Protein AF-A0A5D3DGE2-F1 (afdb_monomer)

Solvent-accessible surface area (backbone atoms only — not comparable to full-atom values): 9946 Å² total; per-residue (Å²): 118,89,50,52,68,61,50,50,54,49,52,56,49,53,54,50,48,38,62,74,71,65,57,53,67,84,48,48,40,59,55,49,61,71,71,38,60,74,63,39,39,63,48,44,63,53,51,39,53,76,67,71,62,44,70,89,77,48,46,50,64,57,54,49,52,52,49,43,48,71,58,53,22,73,66,49,39,47,52,40,24,50,50,45,74,71,49,58,38,74,95,48,52,74,67,58,36,49,55,49,48,59,65,28,44,77,53,31,54,91,63,46,76,45,72,63,50,38,47,53,50,54,53,51,28,50,54,66,64,79,73,80,70,82,83,76,81,74,88,86,80,87,83,88,85,87,84,85,88,86,86,86,85,86,85,84,85,80,92,83,134

Foldseek 3Di:
DAALVVLVVVVVVLVVVCVVVVPDFLCSQVVVCVVQDDVRVVLVCVLCVVVPNDSSPQTPVSVVVSSCCRHVNPVNLVVLQVCLVPQACPPHDLVRSVVSNVVSCVSCCVQCVDVVSSVVSSVVSDCVVVPDDPPPPDDDDDDDDDDDDDDDDDDDDDDDD

Structure (mmCIF, N/CA/C/O backbone):
data_AF-A0A5D3DGE2-F1
#
_entry.id   AF-A0A5D3DGE2-F1
#
loop_
_atom_site.group_PDB
_atom_site.id
_atom_site.type_symbol
_atom_site.label_atom_id
_atom_site.label_alt_id
_atom_site.label_comp_id
_atom_site.label_asym_id
_atom_site.label_entity_id
_atom_site.label_seq_id
_atom_site.pdbx_PDB_ins_code
_atom_site.Cartn_x
_atom_site.Cartn_y
_atom_site.Cartn_z
_atom_site.occupancy
_atom_site.B_iso_or_equiv
_atom_site.auth_seq_id
_atom_site.auth_comp_id
_atom_site.auth_asym_id
_atom_site.auth_atom_id
_atom_site.pdbx_PDB_model_num
ATOM 1 N N . MET A 1 1 ? -5.276 -8.706 -7.440 1.00 56.66 1 MET A N 1
ATOM 2 C CA . MET A 1 1 ? -5.383 -8.347 -6.005 1.00 56.66 1 MET A CA 1
ATOM 3 C C . MET A 1 1 ? -6.168 -7.056 -5.907 1.00 56.66 1 MET A C 1
ATOM 5 O O . MET A 1 1 ? -5.906 -6.203 -6.739 1.00 56.66 1 MET A O 1
ATOM 9 N N . ASP A 1 2 ? -7.059 -6.898 -4.922 1.00 62.94 2 ASP A N 1
ATOM 10 C CA . ASP A 1 2 ? -7.860 -5.663 -4.740 1.00 62.94 2 ASP A CA 1
ATOM 11 C C . ASP A 1 2 ? -8.045 -5.258 -3.258 1.00 62.94 2 ASP A C 1
ATOM 13 O O . ASP A 1 2 ? -8.672 -4.252 -2.949 1.00 62.94 2 ASP A O 1
ATOM 17 N N . ASN A 1 3 ? -7.481 -6.028 -2.319 1.00 75.38 3 ASN A N 1
ATOM 18 C CA . ASN A 1 3 ? -7.544 -5.760 -0.880 1.00 75.38 3 ASN A CA 1
ATOM 19 C C . ASN A 1 3 ? -6.163 -5.261 -0.394 1.00 75.38 3 ASN A C 1
ATOM 21 O O . ASN A 1 3 ? -5.195 -6.015 -0.544 1.00 75.38 3 ASN A O 1
ATOM 25 N N . PRO A 1 4 ? -6.051 -4.054 0.203 1.00 76.44 4 PRO A N 1
ATOM 26 C CA . PRO A 1 4 ? -4.765 -3.486 0.624 1.00 76.44 4 PRO A CA 1
ATOM 27 C C . PRO A 1 4 ? -3.998 -4.352 1.635 1.00 76.44 4 PRO A C 1
ATOM 29 O O . PRO A 1 4 ? -2.788 -4.509 1.510 1.00 76.44 4 PRO A O 1
ATOM 32 N N . THR A 1 5 ? -4.689 -4.988 2.587 1.00 76.44 5 THR A N 1
ATOM 33 C CA . THR A 1 5 ? -4.071 -5.887 3.576 1.00 76.44 5 THR A CA 1
ATOM 34 C C . THR A 1 5 ? -3.485 -7.131 2.909 1.00 76.44 5 THR A C 1
ATOM 36 O O . THR A 1 5 ? -2.339 -7.488 3.175 1.00 76.44 5 THR A O 1
ATOM 39 N N . LYS A 1 6 ? -4.219 -7.765 1.980 1.00 82.94 6 LYS A N 1
ATOM 40 C CA . LYS A 1 6 ? -3.697 -8.917 1.216 1.00 82.94 6 LYS A CA 1
ATOM 41 C C . LYS A 1 6 ? -2.511 -8.521 0.327 1.00 82.94 6 LYS A C 1
ATOM 43 O O . LYS A 1 6 ? -1.541 -9.268 0.252 1.00 82.94 6 LYS A O 1
ATOM 48 N N . ALA A 1 7 ? -2.566 -7.343 -0.296 1.00 84.50 7 ALA A N 1
ATOM 49 C CA . ALA A 1 7 ? -1.472 -6.798 -1.100 1.00 84.50 7 ALA A CA 1
ATOM 50 C C . ALA A 1 7 ? -0.204 -6.556 -0.252 1.00 84.50 7 ALA A C 1
ATOM 52 O O . ALA A 1 7 ? 0.884 -6.987 -0.626 1.00 84.50 7 ALA A O 1
ATOM 53 N N . GLN A 1 8 ? -0.345 -5.959 0.936 1.00 84.19 8 GLN A N 1
ATOM 54 C CA . GLN A 1 8 ? 0.759 -5.751 1.879 1.00 84.19 8 GLN A CA 1
ATOM 55 C C . GLN A 1 8 ? 1.365 -7.072 2.380 1.00 84.19 8 GLN A C 1
ATOM 57 O O . GLN A 1 8 ? 2.589 -7.204 2.433 1.00 84.19 8 GLN A O 1
ATOM 62 N N . MET A 1 9 ? 0.533 -8.068 2.713 1.00 89.31 9 MET A N 1
ATOM 63 C CA . MET A 1 9 ? 0.999 -9.402 3.119 1.00 89.31 9 MET A CA 1
ATOM 64 C C . MET A 1 9 ? 1.781 -10.107 2.004 1.00 89.31 9 MET A C 1
ATOM 66 O O . MET A 1 9 ? 2.803 -10.740 2.280 1.00 89.31 9 MET A O 1
ATOM 70 N N . TRP A 1 10 ? 1.337 -9.979 0.751 1.00 90.44 10 TRP A N 1
ATOM 71 C CA . TRP A 1 10 ? 2.057 -10.517 -0.401 1.00 90.44 10 TRP A CA 1
ATOM 72 C C . TRP A 1 10 ? 3.411 -9.824 -0.587 1.00 90.44 10 TRP A C 1
ATOM 74 O O . TRP A 1 10 ? 4.429 -10.513 -0.609 1.00 90.44 10 TRP A O 1
ATOM 84 N N . LEU A 1 11 ? 3.459 -8.485 -0.593 1.00 90.94 11 LEU A N 1
ATOM 85 C CA . LEU A 1 11 ? 4.718 -7.740 -0.740 1.00 90.94 11 LEU A CA 1
ATOM 86 C C . LEU A 1 11 ? 5.712 -8.086 0.383 1.00 90.94 11 LEU A C 1
ATOM 88 O O . LEU A 1 11 ? 6.872 -8.380 0.115 1.00 90.94 11 LEU A O 1
ATOM 92 N N . THR A 1 12 ? 5.229 -8.180 1.626 1.00 91.69 12 THR A N 1
ATOM 93 C CA . THR A 1 12 ? 6.031 -8.612 2.787 1.00 91.69 12 THR A CA 1
ATOM 94 C C . THR A 1 12 ? 6.585 -10.033 2.606 1.00 91.69 12 THR A C 1
ATOM 96 O O . THR A 1 12 ? 7.687 -10.343 3.062 1.00 91.69 12 THR A O 1
ATOM 99 N N . SER A 1 13 ? 5.828 -10.924 1.960 1.00 94.00 13 SER A N 1
ATOM 100 C CA . SER A 1 13 ? 6.260 -12.300 1.685 1.00 94.00 13 SER A CA 1
ATOM 101 C C . SER A 1 13 ? 7.335 -12.339 0.597 1.00 94.00 13 SER A C 1
ATOM 103 O O . SER A 1 13 ? 8.352 -13.006 0.778 1.00 94.00 13 SER A O 1
ATOM 105 N N . ILE A 1 14 ? 7.169 -11.556 -0.472 1.00 93.94 14 ILE A N 1
ATOM 106 C CA . ILE A 1 14 ? 8.168 -11.382 -1.535 1.00 93.94 14 ILE A CA 1
ATOM 107 C C . ILE A 1 14 ? 9.478 -10.802 -0.977 1.00 93.94 14 ILE A C 1
ATOM 109 O O . ILE A 1 14 ? 10.546 -11.360 -1.222 1.00 93.94 14 ILE A O 1
ATOM 113 N N . GLU A 1 15 ? 9.423 -9.756 -0.148 1.00 93.25 15 GLU A N 1
ATOM 114 C CA . GLU A 1 15 ? 10.624 -9.175 0.474 1.00 93.25 15 GLU A CA 1
ATOM 115 C C . GLU A 1 15 ? 11.348 -10.167 1.402 1.00 93.25 15 GLU A C 1
ATOM 117 O O . GLU A 1 15 ? 12.582 -10.224 1.411 1.00 93.25 15 GLU A O 1
ATOM 122 N N . LYS A 1 16 ? 10.606 -11.010 2.137 1.00 96.19 16 LYS A N 1
ATOM 123 C CA . LYS A 1 16 ? 11.190 -12.108 2.927 1.00 96.19 16 LYS A CA 1
ATOM 124 C C . LYS A 1 16 ? 11.899 -13.137 2.042 1.00 96.19 16 LYS A C 1
ATOM 126 O O . LYS A 1 16 ? 13.006 -13.544 2.395 1.00 96.19 16 LYS A O 1
ATOM 131 N N . ILE A 1 17 ? 11.298 -13.524 0.913 1.00 95.00 17 ILE A N 1
ATOM 132 C CA . ILE A 1 17 ? 11.889 -14.460 -0.059 1.00 95.00 17 ILE A CA 1
ATOM 133 C C . ILE A 1 17 ? 13.166 -13.863 -0.657 1.00 95.00 17 ILE A C 1
ATOM 135 O O . ILE A 1 17 ? 14.214 -14.500 -0.595 1.00 95.00 17 ILE A O 1
ATOM 139 N N . PHE A 1 18 ? 13.131 -12.622 -1.150 1.00 95.94 18 PHE A N 1
ATOM 140 C CA . PHE A 1 18 ? 14.313 -11.959 -1.707 1.00 95.94 18 PHE A CA 1
ATOM 141 C C . PHE A 1 18 ? 15.454 -11.826 -0.700 1.00 95.94 18 PHE A C 1
ATOM 143 O O . PHE A 1 18 ? 16.609 -12.063 -1.056 1.00 95.94 18 PHE A O 1
ATOM 150 N N . ARG A 1 19 ? 15.149 -11.510 0.564 1.00 96.00 19 ARG A N 1
ATOM 151 C CA . ARG A 1 19 ? 16.152 -11.462 1.635 1.00 96.00 19 ARG A CA 1
ATOM 152 C C . ARG A 1 19 ? 16.754 -12.839 1.930 1.00 96.00 19 ARG A C 1
ATOM 154 O O . ARG A 1 19 ? 17.960 -12.931 2.129 1.00 96.00 19 ARG A O 1
ATOM 161 N N . TYR A 1 20 ? 15.937 -13.894 1.956 1.00 95.94 20 TYR A N 1
ATOM 162 C CA . TYR A 1 20 ? 16.401 -15.271 2.167 1.00 95.94 20 TYR A CA 1
ATOM 163 C C . TYR A 1 20 ? 17.292 -15.757 1.012 1.00 95.94 20 TYR A C 1
ATOM 165 O O . TYR A 1 20 ? 18.388 -16.259 1.247 1.00 95.94 20 TYR A O 1
ATOM 173 N N . MET A 1 21 ? 16.861 -15.521 -0.230 1.00 95.56 21 MET A N 1
ATOM 174 C CA . MET A 1 21 ? 17.577 -15.906 -1.451 1.00 95.56 21 MET A CA 1
ATOM 175 C C . MET A 1 21 ? 18.789 -15.016 -1.773 1.00 95.56 21 MET A C 1
ATOM 177 O O . MET A 1 21 ? 19.524 -15.322 -2.706 1.00 95.56 21 MET A O 1
ATOM 181 N N . LYS A 1 22 ? 18.992 -13.908 -1.039 1.00 94.62 22 LYS A N 1
ATOM 182 C CA . LYS A 1 22 ? 19.972 -12.848 -1.354 1.00 94.62 22 LYS A CA 1
ATOM 183 C C . LYS A 1 22 ? 19.833 -12.327 -2.796 1.00 94.62 22 LYS A C 1
ATOM 185 O O . LYS A 1 22 ? 20.825 -12.124 -3.489 1.00 94.62 22 LYS A O 1
ATOM 190 N N . CYS A 1 23 ? 18.590 -12.140 -3.244 1.00 94.00 23 CYS A N 1
ATOM 191 C CA . CYS A 1 23 ? 18.271 -11.711 -4.606 1.00 94.00 23 CYS A CA 1
ATOM 192 C C . CYS A 1 23 ? 18.860 -10.310 -4.901 1.00 94.00 23 CYS A C 1
ATOM 194 O O . CYS A 1 23 ? 18.560 -9.383 -4.137 1.00 94.00 23 CYS A O 1
ATOM 196 N N . PRO A 1 24 ? 19.666 -10.148 -5.972 1.00 93.81 24 PRO A N 1
ATOM 197 C CA . PRO A 1 24 ? 20.198 -8.857 -6.416 1.00 93.81 24 PRO A CA 1
ATOM 198 C C . PRO A 1 24 ? 19.100 -7.832 -6.735 1.00 93.81 24 PRO A C 1
ATOM 200 O O . PRO A 1 24 ? 18.061 -8.186 -7.293 1.00 93.81 24 PRO A O 1
ATOM 203 N N . ASP A 1 25 ? 19.319 -6.558 -6.394 1.00 90.06 25 ASP A N 1
ATOM 204 C CA . ASP A 1 25 ? 18.309 -5.494 -6.539 1.00 90.06 25 ASP A CA 1
ATOM 205 C C . ASP A 1 25 ? 17.860 -5.268 -7.993 1.00 90.06 25 ASP A C 1
ATOM 207 O O . ASP A 1 25 ? 16.681 -5.007 -8.236 1.00 90.06 25 ASP A O 1
ATOM 211 N N . ASP A 1 26 ? 18.770 -5.443 -8.952 1.00 90.56 26 ASP A N 1
ATOM 212 C CA . ASP A 1 26 ? 18.534 -5.365 -10.399 1.00 90.56 26 ASP A CA 1
ATOM 213 C C . ASP A 1 26 ? 17.689 -6.531 -10.948 1.00 90.56 26 ASP A C 1
ATOM 215 O O . ASP A 1 26 ? 17.073 -6.410 -12.007 1.00 90.56 26 ASP A O 1
ATOM 219 N N . GLN A 1 27 ? 17.593 -7.643 -10.212 1.00 91.81 27 GLN A N 1
ATOM 220 C CA . GLN A 1 27 ? 16.785 -8.809 -10.587 1.00 91.81 27 GLN A CA 1
ATOM 221 C C . GLN A 1 27 ? 15.393 -8.817 -9.938 1.00 91.81 27 GLN A C 1
ATOM 223 O O . GLN A 1 27 ? 14.457 -9.390 -10.502 1.00 91.81 27 GLN A O 1
ATOM 228 N N . LYS A 1 28 ? 15.214 -8.153 -8.784 1.00 95.00 28 LYS A N 1
ATOM 229 C CA . LYS A 1 28 ? 13.961 -8.186 -7.998 1.00 95.00 28 LYS A CA 1
ATOM 230 C C . LYS A 1 28 ? 12.721 -7.830 -8.809 1.00 95.00 28 LYS A C 1
ATOM 232 O O . LYS A 1 28 ? 11.701 -8.506 -8.686 1.00 95.00 28 LYS A O 1
ATOM 237 N N . VAL A 1 29 ? 12.799 -6.789 -9.638 1.00 94.94 29 VAL A N 1
ATOM 238 C CA . VAL A 1 29 ? 11.666 -6.342 -10.462 1.00 94.94 29 VAL A CA 1
ATOM 239 C C . VAL A 1 29 ? 11.269 -7.423 -11.468 1.00 94.94 29 VAL A C 1
ATOM 241 O O . VAL A 1 29 ? 10.103 -7.803 -11.503 1.00 94.94 29 VAL A O 1
ATOM 244 N N . GLN A 1 30 ? 12.225 -7.996 -12.206 1.00 92.44 30 GLN A N 1
ATOM 245 C CA . GLN A 1 30 ? 11.953 -9.079 -13.161 1.00 92.44 30 GLN A CA 1
ATOM 246 C C . GLN A 1 30 ? 11.350 -10.312 -12.471 1.00 92.44 30 GLN A C 1
ATOM 248 O O . GLN A 1 30 ? 10.366 -10.869 -12.956 1.00 92.44 30 GLN A O 1
ATOM 253 N N . CYS A 1 31 ? 11.880 -10.695 -11.303 1.00 92.25 31 CYS A N 1
ATOM 254 C CA . CYS A 1 31 ? 11.313 -11.778 -10.502 1.00 92.25 31 CYS A CA 1
ATOM 255 C C . CYS A 1 31 ? 9.867 -11.486 -10.076 1.00 92.25 31 CYS A C 1
ATOM 257 O O . CYS A 1 31 ? 9.019 -12.367 -10.181 1.00 92.25 31 CYS A O 1
ATOM 259 N N . VAL A 1 32 ? 9.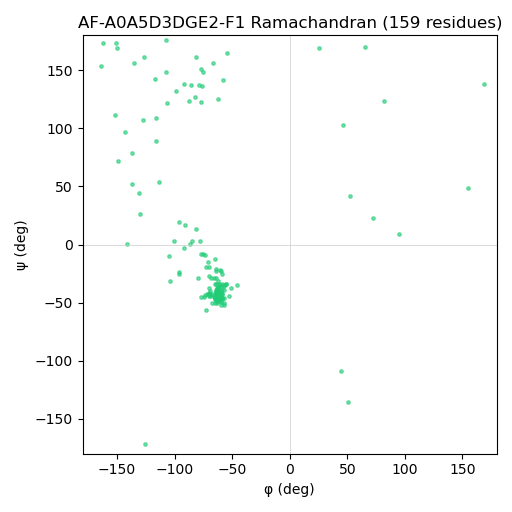554 -10.269 -9.617 1.00 93.44 32 VAL A N 1
ATOM 260 C CA . VAL A 1 32 ? 8.175 -9.922 -9.242 1.00 93.44 32 VAL A CA 1
ATOM 261 C C . VAL A 1 32 ? 7.237 -9.937 -10.435 1.00 93.44 32 VAL A C 1
ATOM 263 O O . VAL A 1 32 ? 6.154 -10.496 -10.309 1.00 93.44 32 VAL A O 1
ATOM 266 N N . VAL A 1 33 ? 7.637 -9.376 -11.577 1.00 91.19 33 VAL A N 1
ATOM 267 C CA . VAL A 1 33 ? 6.810 -9.373 -12.794 1.00 91.19 33 VAL A CA 1
ATOM 268 C C . VAL A 1 33 ? 6.445 -10.798 -13.215 1.00 91.19 33 VAL A C 1
ATOM 270 O O . VAL A 1 33 ? 5.294 -11.050 -13.557 1.00 91.19 33 VAL A O 1
ATOM 273 N N . PHE A 1 34 ? 7.378 -11.746 -13.090 1.00 88.94 34 PHE A N 1
ATOM 274 C CA . PHE A 1 34 ? 7.118 -13.170 -13.317 1.00 88.94 34 PHE A CA 1
ATOM 275 C C . PHE A 1 34 ? 6.118 -13.789 -12.315 1.00 88.94 34 PHE A C 1
ATOM 277 O O . PHE A 1 34 ? 5.340 -14.660 -12.691 1.00 88.94 34 PHE A O 1
ATOM 284 N N . PHE A 1 35 ? 6.098 -13.337 -11.055 1.00 87.75 35 PHE A N 1
ATOM 285 C CA . PHE A 1 35 ? 5.156 -13.800 -10.021 1.00 87.75 35 PHE A CA 1
ATOM 286 C C . PHE A 1 35 ? 3.792 -13.077 -10.022 1.00 87.75 35 PHE A C 1
ATOM 288 O O . PHE A 1 35 ? 2.971 -13.329 -9.135 1.00 87.75 35 PHE A O 1
ATOM 295 N N . LEU A 1 36 ? 3.532 -12.152 -10.953 1.00 89.06 36 LEU A N 1
ATOM 296 C CA . LEU A 1 36 ? 2.239 -11.472 -11.053 1.00 89.06 36 LEU A CA 1
ATOM 297 C C . LEU A 1 36 ? 1.258 -12.261 -11.929 1.00 89.06 36 LEU A C 1
ATOM 299 O O . LEU A 1 36 ? 1.502 -12.485 -13.111 1.00 89.06 36 LEU A O 1
ATOM 303 N N . GLU A 1 37 ? 0.102 -12.588 -11.352 1.00 86.12 37 GLU A N 1
ATOM 304 C CA . GLU A 1 37 ? -1.001 -13.297 -12.012 1.00 86.12 37 GLU A CA 1
ATOM 305 C C . GLU A 1 37 ? -2.195 -12.363 -12.299 1.00 86.12 37 GLU A C 1
ATOM 307 O O . GLU A 1 37 ? -2.488 -11.436 -11.527 1.00 86.12 37 GLU A O 1
ATOM 312 N N . ASP A 1 38 ? -2.928 -12.638 -13.382 1.00 85.12 38 ASP A N 1
ATOM 313 C CA . ASP A 1 38 ? -4.171 -11.977 -13.804 1.00 85.12 38 ASP A CA 1
ATOM 314 C C . ASP A 1 38 ? -4.135 -10.429 -13.711 1.00 85.12 38 ASP A C 1
ATOM 316 O O . ASP A 1 38 ? -3.462 -9.714 -14.455 1.00 85.12 38 ASP A O 1
ATOM 320 N N . ARG A 1 39 ? -4.884 -9.883 -12.740 1.00 76.88 39 ARG A N 1
ATOM 321 C CA . ARG A 1 39 ? -5.013 -8.452 -12.429 1.00 76.88 39 ARG A CA 1
ATOM 322 C C . ARG A 1 39 ? -3.701 -7.821 -11.960 1.00 76.88 39 ARG A C 1
ATOM 324 O O . ARG A 1 39 ? -3.591 -6.599 -11.978 1.00 76.88 39 ARG A O 1
ATOM 331 N N . GLY A 1 40 ? -2.751 -8.623 -11.478 1.00 85.25 40 GLY A N 1
ATOM 332 C CA . GLY A 1 40 ? -1.398 -8.174 -11.161 1.00 85.25 40 GLY A CA 1
ATOM 333 C C . GLY A 1 40 ? -0.648 -7.787 -12.431 1.00 85.25 40 GLY A C 1
ATOM 334 O O . GLY A 1 40 ? -0.153 -6.667 -12.524 1.00 85.25 40 GLY A O 1
ATOM 335 N N . THR A 1 41 ? -0.658 -8.670 -13.430 1.00 89.00 41 THR A N 1
ATOM 336 C CA . THR A 1 41 ? -0.032 -8.469 -14.743 1.00 89.00 41 THR A CA 1
ATOM 337 C C . THR A 1 41 ? -0.627 -7.252 -15.453 1.00 89.00 41 THR A C 1
ATOM 339 O O . THR A 1 41 ? 0.101 -6.332 -15.815 1.00 89.00 41 THR A O 1
ATOM 342 N N . ALA A 1 42 ? -1.962 -7.164 -15.525 1.00 89.62 42 ALA A N 1
ATOM 343 C CA . ALA A 1 42 ? -2.656 -6.040 -16.163 1.00 89.62 42 ALA A CA 1
ATOM 344 C C . ALA A 1 42 ? -2.394 -4.677 -15.484 1.00 89.62 42 ALA A C 1
ATOM 346 O O . ALA A 1 42 ? -2.377 -3.642 -16.147 1.00 89.62 42 ALA A O 1
ATOM 347 N N . TRP A 1 43 ? -2.178 -4.647 -14.161 1.00 90.12 43 TRP A N 1
ATOM 348 C CA . TRP A 1 43 ? -1.713 -3.431 -13.483 1.00 90.12 43 TRP A CA 1
ATOM 349 C C . TRP A 1 43 ? -0.260 -3.106 -13.849 1.00 90.12 43 TRP A C 1
ATOM 351 O O . TRP A 1 43 ? 0.047 -1.944 -14.126 1.00 90.12 43 TRP A O 1
ATOM 361 N N . TRP A 1 44 ? 0.618 -4.112 -13.852 1.00 92.81 44 TRP A N 1
ATOM 362 C CA . TRP A 1 44 ? 2.035 -3.912 -14.136 1.00 92.81 44 TRP A CA 1
ATOM 363 C C . TRP A 1 44 ? 2.277 -3.364 -15.544 1.00 92.81 44 TRP A C 1
ATOM 365 O O . TRP A 1 44 ? 3.037 -2.415 -15.683 1.00 92.81 44 TRP A O 1
ATOM 375 N N . GLU A 1 45 ? 1.575 -3.855 -16.567 1.00 91.50 45 GLU A N 1
ATOM 376 C CA . GLU A 1 45 ? 1.688 -3.331 -17.939 1.00 91.50 45 GLU A CA 1
ATOM 377 C C . GLU A 1 45 ? 1.415 -1.818 -18.037 1.00 91.50 45 GLU A C 1
ATOM 379 O O . GLU A 1 45 ? 2.025 -1.116 -18.846 1.00 91.50 45 GLU A O 1
ATOM 384 N N . ILE A 1 46 ? 0.504 -1.297 -17.208 1.00 89.88 46 ILE A N 1
ATOM 385 C CA . ILE A 1 46 ? 0.201 0.138 -17.130 1.00 89.88 46 ILE A CA 1
ATOM 386 C C . ILE A 1 46 ? 1.304 0.865 -16.348 1.00 89.88 46 ILE A C 1
ATOM 388 O O . ILE A 1 46 ? 1.780 1.914 -16.786 1.00 89.88 46 ILE A O 1
ATOM 392 N N . ALA A 1 47 ? 1.731 0.303 -15.213 1.00 90.44 47 ALA A N 1
ATOM 393 C CA . ALA A 1 47 ? 2.787 0.861 -14.372 1.00 90.44 47 ALA A CA 1
ATOM 394 C C . ALA A 1 47 ? 4.137 0.955 -15.104 1.00 90.44 47 ALA A C 1
ATOM 396 O O . ALA A 1 47 ? 4.783 1.996 -15.056 1.00 90.44 47 ALA A O 1
ATOM 397 N N . GLU A 1 48 ? 4.540 -0.091 -15.825 1.00 93.44 48 GLU A N 1
ATOM 398 C CA . GLU A 1 48 ? 5.775 -0.130 -16.606 1.00 93.44 48 GLU A CA 1
ATOM 399 C C . GLU A 1 48 ? 5.785 0.955 -17.685 1.00 93.44 48 GLU A C 1
ATOM 401 O O . GLU A 1 48 ? 6.767 1.686 -17.802 1.00 93.44 48 GLU A O 1
ATOM 406 N N . ARG A 1 49 ? 4.677 1.140 -18.418 1.00 92.25 49 ARG A N 1
ATOM 407 C CA . ARG A 1 49 ? 4.548 2.230 -19.404 1.00 92.25 49 ARG A CA 1
ATOM 408 C C . ARG A 1 49 ? 4.700 3.610 -18.758 1.00 92.25 49 ARG A C 1
ATOM 410 O O . ARG A 1 49 ? 5.370 4.466 -19.329 1.00 92.25 49 ARG A O 1
ATOM 417 N N . MET A 1 50 ? 4.130 3.820 -17.569 1.00 88.81 50 MET A N 1
ATOM 418 C CA . MET A 1 50 ? 4.297 5.068 -16.806 1.00 88.81 50 MET A CA 1
ATOM 419 C C . MET A 1 50 ? 5.730 5.266 -16.284 1.00 88.81 50 MET A C 1
ATOM 421 O O . MET A 1 50 ? 6.177 6.402 -16.157 1.00 88.81 50 MET A O 1
ATOM 425 N N . LEU A 1 51 ? 6.464 4.180 -16.032 1.00 90.38 5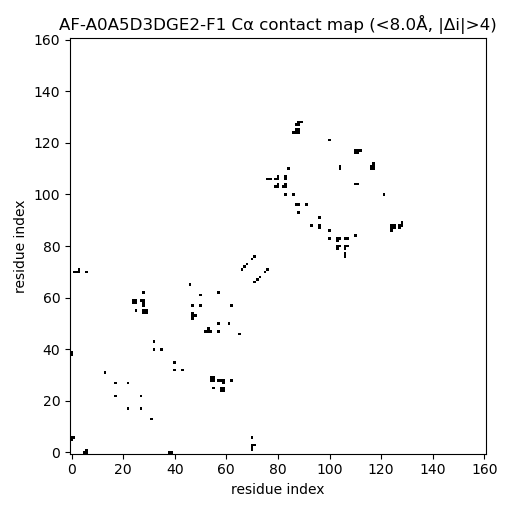1 LEU A N 1
ATOM 426 C CA . LEU A 1 51 ? 7.862 4.172 -15.583 1.00 90.38 51 LEU A CA 1
ATOM 427 C C . LEU A 1 51 ? 8.881 4.121 -16.745 1.00 90.38 51 LEU A C 1
ATOM 429 O O . LEU A 1 51 ? 10.054 3.822 -16.534 1.00 90.38 51 LEU A O 1
ATOM 433 N N . GLY A 1 52 ? 8.459 4.437 -17.975 1.00 87.62 52 GLY A N 1
ATOM 434 C CA . GLY A 1 52 ? 9.345 4.557 -19.142 1.00 87.62 52 GLY A CA 1
ATOM 435 C C . GLY A 1 52 ? 9.473 3.303 -20.015 1.00 87.62 52 GLY A C 1
ATOM 436 O O . GLY A 1 52 ? 10.301 3.287 -20.924 1.00 87.62 52 GLY A O 1
ATOM 437 N N . GLY A 1 53 ? 8.658 2.272 -19.779 1.00 88.56 53 GLY A N 1
ATOM 438 C CA . GLY A 1 53 ? 8.465 1.145 -20.699 1.00 88.56 53 GLY A CA 1
ATOM 439 C C . GLY A 1 53 ? 9.631 0.159 -20.798 1.00 88.56 53 GLY A C 1
ATOM 440 O O . GLY A 1 53 ? 9.774 -0.493 -21.830 1.00 88.56 53 GLY A O 1
ATOM 441 N N . ASN A 1 54 ? 10.499 0.086 -19.784 1.00 89.19 54 ASN A N 1
ATOM 442 C CA . ASN A 1 54 ? 11.631 -0.838 -19.781 1.00 89.19 54 ASN A CA 1
ATOM 443 C C . ASN A 1 54 ? 11.907 -1.403 -18.380 1.00 89.19 54 ASN A C 1
ATOM 445 O O . ASN A 1 54 ? 12.639 -0.797 -17.594 1.00 89.19 54 ASN A O 1
ATOM 449 N N . VAL A 1 55 ? 11.376 -2.598 -18.111 1.00 87.00 55 VAL A N 1
ATOM 450 C CA . VAL A 1 55 ? 11.552 -3.363 -16.866 1.00 87.00 55 VAL A CA 1
ATOM 451 C C . VAL A 1 55 ? 12.993 -3.433 -16.340 1.00 87.00 55 VAL A C 1
ATOM 453 O O . VAL A 1 55 ? 13.177 -3.390 -15.129 1.00 87.00 55 VAL A O 1
ATOM 456 N N . SER A 1 56 ? 14.029 -3.486 -17.193 1.00 86.69 56 SER A N 1
ATOM 457 C CA . SER A 1 56 ? 15.429 -3.586 -16.729 1.00 86.69 56 SER A CA 1
ATOM 458 C C . SER A 1 56 ? 16.018 -2.270 -16.212 1.00 86.69 56 SER A C 1
ATOM 460 O O . SER A 1 56 ? 17.115 -2.265 -15.659 1.00 86.69 56 SER A O 1
ATOM 462 N N . LYS A 1 57 ? 15.298 -1.154 -16.377 1.00 90.06 57 LYS A N 1
ATOM 463 C CA . LYS A 1 57 ? 15.653 0.162 -15.824 1.00 90.06 57 LYS A CA 1
ATOM 464 C C . LYS A 1 57 ? 14.810 0.556 -14.613 1.00 90.06 57 LYS A C 1
ATOM 466 O O . LYS A 1 57 ? 15.122 1.561 -13.980 1.00 90.06 57 LYS A O 1
ATOM 471 N N . ILE A 1 58 ? 13.750 -0.194 -14.312 1.00 93.62 58 ILE A N 1
ATOM 472 C CA . ILE A 1 58 ? 12.870 0.087 -13.178 1.00 93.62 58 ILE A CA 1
ATOM 473 C C . ILE A 1 58 ? 13.504 -0.496 -11.915 1.00 93.62 58 ILE A C 1
ATOM 475 O O . ILE A 1 58 ? 13.848 -1.676 -11.876 1.00 93.62 58 ILE A O 1
ATOM 479 N N . THR A 1 59 ? 13.655 0.321 -10.876 1.00 94.56 59 THR A N 1
ATOM 480 C CA . THR A 1 59 ? 14.217 -0.122 -9.593 1.00 94.56 59 THR A CA 1
ATOM 481 C C . THR A 1 59 ? 13.172 -0.813 -8.717 1.00 94.56 59 THR A C 1
ATOM 483 O O . THR A 1 59 ? 11.959 -0.630 -8.877 1.00 94.56 59 THR A O 1
ATOM 486 N N . TRP A 1 60 ? 13.637 -1.586 -7.731 1.00 94.19 60 TRP A N 1
ATOM 487 C CA . TRP A 1 60 ? 12.761 -2.192 -6.725 1.00 94.19 60 TRP A CA 1
ATOM 488 C C . TRP A 1 60 ? 11.936 -1.137 -5.966 1.00 94.19 60 TRP A C 1
ATOM 490 O O . TRP A 1 60 ? 10.760 -1.344 -5.664 1.00 94.19 60 TRP A O 1
ATOM 500 N N . GLU A 1 61 ? 12.529 0.026 -5.713 1.00 90.94 61 GLU A N 1
ATOM 501 C CA . GLU A 1 61 ? 11.903 1.190 -5.088 1.00 90.94 61 GLU A CA 1
ATOM 502 C C . GLU A 1 61 ? 10.762 1.745 -5.946 1.00 90.94 61 GLU A C 1
ATOM 504 O O . GLU A 1 61 ? 9.653 1.889 -5.436 1.00 90.94 61 GLU A O 1
ATOM 509 N N . GLN A 1 62 ? 10.977 1.948 -7.248 1.00 91.06 62 GLN A N 1
ATOM 510 C CA . GLN A 1 62 ? 9.939 2.425 -8.173 1.00 91.06 62 GLN A CA 1
ATOM 511 C C . GLN A 1 62 ? 8.768 1.438 -8.304 1.00 91.06 62 GLN A C 1
ATOM 513 O O . GLN A 1 62 ? 7.606 1.854 -8.343 1.00 91.06 62 GLN A O 1
ATOM 518 N N . LEU A 1 63 ? 9.042 0.125 -8.317 1.00 93.38 63 LEU A N 1
ATOM 519 C CA . LEU A 1 63 ? 7.986 -0.891 -8.276 1.00 93.38 63 LEU A CA 1
ATOM 520 C C . LEU A 1 63 ? 7.180 -0.787 -6.977 1.00 93.38 63 LEU A C 1
ATOM 522 O O . LEU A 1 63 ? 5.949 -0.759 -7.034 1.00 93.38 63 LEU A O 1
ATOM 526 N N . LYS A 1 64 ? 7.845 -0.696 -5.815 1.00 90.31 64 LYS A N 1
ATOM 527 C CA . LYS A 1 64 ? 7.169 -0.525 -4.518 1.00 90.31 64 LYS A CA 1
ATOM 528 C C . LYS A 1 64 ? 6.332 0.751 -4.486 1.00 90.31 64 LYS A C 1
ATOM 530 O O . LYS A 1 64 ? 5.181 0.690 -4.067 1.00 90.31 64 LYS A O 1
ATOM 535 N N . GLU A 1 65 ? 6.860 1.882 -4.942 1.00 87.44 65 GLU A N 1
ATOM 536 C CA . GLU A 1 65 ? 6.128 3.152 -5.008 1.00 87.44 65 GLU A CA 1
ATOM 537 C C . GLU A 1 65 ? 4.869 3.038 -5.871 1.00 87.44 65 GLU A C 1
ATOM 539 O O . GLU A 1 65 ? 3.784 3.405 -5.418 1.00 87.44 65 GLU A O 1
ATOM 544 N N . SER A 1 66 ? 4.975 2.445 -7.064 1.00 89.25 66 SER A N 1
ATOM 545 C CA . SER A 1 66 ? 3.826 2.196 -7.944 1.00 89.25 66 SER A CA 1
ATOM 546 C C . SER A 1 66 ? 2.812 1.2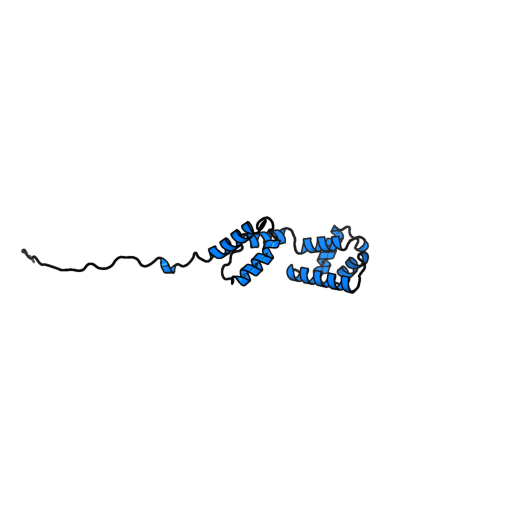23 -7.321 1.00 89.25 66 SER A C 1
ATOM 548 O O . SER A 1 66 ? 1.599 1.447 -7.379 1.00 89.25 66 SER A O 1
ATOM 550 N N . PHE A 1 67 ? 3.285 0.171 -6.646 1.00 88.75 67 PHE A N 1
ATOM 551 C CA . PHE A 1 67 ? 2.445 -0.785 -5.922 1.00 88.75 67 PHE A CA 1
ATOM 552 C C . PHE A 1 67 ? 1.681 -0.107 -4.775 1.00 88.75 67 PHE A C 1
ATOM 554 O O . PHE A 1 67 ? 0.457 -0.235 -4.668 1.00 88.75 67 PHE A O 1
ATOM 561 N N . TYR A 1 68 ? 2.370 0.687 -3.951 1.00 83.56 68 TYR A N 1
ATOM 562 C CA . TYR A 1 68 ? 1.738 1.491 -2.909 1.00 83.56 68 TYR A CA 1
ATOM 563 C C . TYR A 1 68 ? 0.788 2.538 -3.504 1.00 83.56 68 TYR A C 1
ATOM 565 O O . TYR A 1 68 ? -0.298 2.722 -2.966 1.00 83.56 68 TYR A O 1
ATOM 573 N N . ALA A 1 69 ? 1.100 3.161 -4.641 1.00 81.31 69 ALA A N 1
ATOM 574 C CA . ALA A 1 69 ? 0.181 4.072 -5.323 1.00 81.31 69 ALA A CA 1
ATOM 575 C C . ALA A 1 69 ? -1.083 3.362 -5.849 1.00 81.31 69 ALA A C 1
ATOM 577 O O . ALA A 1 69 ? -2.168 3.940 -5.800 1.00 81.31 69 ALA A O 1
ATOM 578 N N . LYS A 1 70 ? -0.987 2.100 -6.293 1.00 82.25 70 LYS A N 1
ATOM 579 C CA . LYS A 1 70 ? -2.133 1.298 -6.759 1.00 82.25 70 LYS A CA 1
ATOM 580 C C . LYS A 1 70 ? -3.032 0.810 -5.623 1.00 82.25 70 LYS A C 1
ATOM 582 O O . LYS A 1 70 ? -4.255 0.842 -5.765 1.00 82.25 70 LYS A O 1
ATOM 587 N N . PHE A 1 71 ? -2.446 0.324 -4.529 1.00 76.44 71 PHE A N 1
ATOM 588 C CA . PHE A 1 71 ? -3.179 -0.313 -3.422 1.00 76.44 71 PHE A CA 1
ATOM 589 C C . PHE A 1 71 ? -3.495 0.629 -2.257 1.00 76.44 71 PHE A C 1
ATOM 591 O O . PHE A 1 71 ? -4.459 0.411 -1.528 1.00 76.44 71 PHE A O 1
ATOM 598 N N . PHE A 1 72 ? -2.720 1.700 -2.121 1.00 72.94 72 PHE A N 1
ATOM 599 C CA . PHE A 1 72 ? -2.822 2.735 -1.093 1.00 72.94 72 PHE A CA 1
ATOM 600 C C . PHE A 1 72 ? -2.798 4.121 -1.759 1.00 72.94 72 PHE A C 1
ATOM 602 O O . PHE A 1 72 ? -2.097 5.037 -1.318 1.00 72.94 72 PHE A O 1
ATOM 609 N N . SER A 1 73 ? -3.562 4.256 -2.850 1.00 72.31 73 SER A N 1
ATOM 610 C CA . SER A 1 73 ? -3.729 5.503 -3.603 1.00 72.31 73 SER A CA 1
ATOM 611 C C . SER A 1 73 ? -4.194 6.653 -2.707 1.00 72.31 73 SER A C 1
ATOM 613 O O . SER A 1 73 ? -4.708 6.429 -1.608 1.00 72.31 73 SER A O 1
ATOM 615 N N . ALA A 1 74 ? -4.079 7.895 -3.188 1.00 68.56 74 ALA A N 1
ATOM 616 C CA . ALA A 1 74 ? -4.602 9.063 -2.475 1.00 68.56 74 ALA A CA 1
ATOM 617 C C . ALA A 1 74 ? -6.073 8.875 -2.051 1.00 68.56 74 ALA A C 1
ATOM 619 O O . ALA A 1 74 ? -6.422 9.211 -0.926 1.00 68.56 74 ALA A O 1
ATOM 620 N N . ASN A 1 75 ? -6.896 8.228 -2.885 1.00 68.88 75 ASN A N 1
ATOM 621 C CA . ASN A 1 75 ? -8.297 7.933 -2.575 1.00 68.88 75 ASN A CA 1
ATOM 622 C C . ASN A 1 75 ? -8.450 6.872 -1.472 1.00 68.88 75 ASN A C 1
ATOM 624 O O . ASN A 1 75 ? -9.333 7.004 -0.632 1.00 68.88 75 ASN A O 1
ATOM 628 N N . VAL A 1 76 ? -7.591 5.844 -1.427 1.00 73.75 76 VAL A N 1
ATOM 629 C CA . VAL A 1 76 ? -7.601 4.844 -0.340 1.00 73.75 76 VAL A CA 1
ATOM 630 C C . VAL A 1 76 ? -7.105 5.462 0.967 1.00 73.75 76 VAL A C 1
ATOM 632 O O . VAL A 1 76 ? -7.720 5.246 2.009 1.00 73.75 76 VAL A O 1
ATOM 635 N N . LYS A 1 77 ? -6.036 6.269 0.923 1.00 76.31 77 LYS A N 1
ATOM 636 C CA . LYS A 1 77 ? -5.533 7.023 2.083 1.00 76.31 77 LYS A CA 1
ATOM 637 C C . LYS A 1 77 ? -6.593 7.990 2.609 1.00 76.31 77 LYS A C 1
ATOM 639 O O . LYS A 1 77 ? -6.883 7.962 3.798 1.00 76.31 77 LYS A O 1
ATOM 644 N N . TYR A 1 78 ? -7.232 8.756 1.725 1.00 81.31 78 TYR A N 1
ATOM 645 C CA . TYR A 1 78 ? -8.333 9.654 2.063 1.00 81.31 78 TYR A CA 1
ATOM 646 C C . TYR A 1 78 ? -9.529 8.893 2.646 1.00 81.31 78 TYR A C 1
ATOM 648 O O . TYR A 1 78 ? -10.002 9.251 3.715 1.00 81.31 78 TYR A O 1
ATOM 656 N N . ALA A 1 79 ? -9.974 7.791 2.032 1.00 83.62 79 ALA A N 1
ATOM 657 C CA . ALA A 1 79 ? -11.070 6.978 2.567 1.00 83.62 79 ALA A CA 1
ATOM 658 C C . ALA A 1 79 ? -10.743 6.374 3.947 1.00 83.62 79 ALA A C 1
ATOM 660 O O . ALA A 1 79 ? -11.608 6.325 4.818 1.00 83.62 79 ALA A O 1
ATOM 661 N N . LYS A 1 80 ? -9.492 5.953 4.183 1.00 84.75 80 LYS A N 1
ATOM 662 C CA . LYS A 1 80 ? -9.024 5.481 5.497 1.00 84.75 80 LYS A CA 1
ATOM 663 C C . LYS A 1 80 ? -8.946 6.613 6.524 1.00 84.75 80 LYS A C 1
ATOM 665 O O . LYS A 1 80 ? -9.369 6.414 7.657 1.00 84.75 80 LYS A O 1
ATOM 670 N N . GLN A 1 81 ? -8.493 7.798 6.122 1.00 88.81 81 GLN A N 1
ATOM 671 C CA . GLN A 1 81 ? -8.484 9.001 6.955 1.00 88.81 81 GLN A CA 1
ATOM 672 C C . GLN A 1 81 ? -9.909 9.452 7.316 1.00 88.81 81 GLN A C 1
ATOM 674 O O . GLN A 1 81 ? -10.171 9.745 8.476 1.00 88.81 81 GLN A O 1
ATOM 679 N N . GLN A 1 82 ? -10.845 9.448 6.362 1.00 90.06 82 GLN A N 1
ATOM 680 C CA . GLN A 1 82 ? -12.263 9.730 6.609 1.00 90.06 82 GLN A CA 1
ATOM 681 C C . GLN A 1 82 ? -12.893 8.674 7.524 1.00 90.06 82 GLN A C 1
ATOM 683 O O . GLN A 1 82 ? -13.589 9.036 8.468 1.00 90.06 82 GLN A O 1
ATOM 688 N N . LYS A 1 83 ? -12.586 7.379 7.328 1.00 90.69 83 LYS A N 1
ATOM 689 C CA . LYS A 1 83 ? -13.028 6.331 8.261 1.00 90.69 83 LYS A CA 1
ATOM 690 C C . LYS A 1 83 ? -12.468 6.554 9.671 1.00 90.69 83 LYS A C 1
ATOM 692 O O . LYS A 1 83 ? -13.185 6.304 10.623 1.00 90.69 83 LYS A O 1
ATOM 697 N N . PHE A 1 84 ? -11.232 7.040 9.819 1.00 93.88 84 PHE A N 1
ATOM 698 C CA . PHE A 1 84 ? -10.669 7.372 11.132 1.00 93.88 84 PHE A CA 1
ATOM 699 C C . PHE A 1 84 ? -11.340 8.587 11.783 1.00 93.88 84 PHE A C 1
ATOM 701 O O . PHE A 1 84 ? -11.644 8.566 12.973 1.00 93.88 84 PHE A O 1
ATOM 708 N N . LEU A 1 85 ? -11.563 9.654 11.009 1.00 91.31 85 LEU A N 1
ATOM 709 C CA . LEU A 1 85 ? -12.223 10.875 11.479 1.00 91.31 85 LEU A CA 1
ATOM 710 C C . LEU A 1 85 ? -13.631 10.578 12.003 1.00 91.31 85 LEU A C 1
ATOM 712 O O . LEU A 1 85 ? -13.975 11.050 13.081 1.00 91.31 85 LEU A O 1
ATOM 716 N N . ASN A 1 86 ? -14.368 9.727 11.286 1.00 92.06 86 ASN A N 1
ATOM 717 C CA . ASN A 1 86 ? -15.730 9.300 11.609 1.00 92.06 86 ASN A CA 1
ATOM 718 C C . ASN A 1 86 ? -15.770 7.959 12.374 1.00 92.06 86 ASN A C 1
ATOM 720 O O . ASN A 1 86 ? -16.782 7.263 12.331 1.00 92.06 86 ASN A O 1
ATOM 724 N N . LEU A 1 87 ? -14.658 7.539 12.993 1.00 92.94 87 LEU A N 1
ATOM 725 C CA . LEU A 1 87 ? -14.635 6.323 13.803 1.00 92.94 87 LEU A CA 1
ATOM 726 C C . LEU A 1 87 ? -15.282 6.611 15.158 1.00 92.94 87 LEU A C 1
ATOM 728 O O . LEU A 1 87 ? -14.808 7.473 15.892 1.00 92.94 87 LEU A O 1
ATOM 732 N N . GLU A 1 88 ? -16.312 5.843 15.480 1.00 92.50 88 GLU A N 1
ATOM 733 C CA . GLU A 1 88 ? -17.002 5.808 16.770 1.00 92.50 88 GLU A CA 1
ATOM 734 C C . GLU A 1 88 ? -17.016 4.352 17.254 1.00 92.50 88 GLU A C 1
ATOM 736 O O . GLU A 1 88 ? -16.817 3.436 16.447 1.00 92.50 88 GLU A O 1
ATOM 741 N N . GLN A 1 89 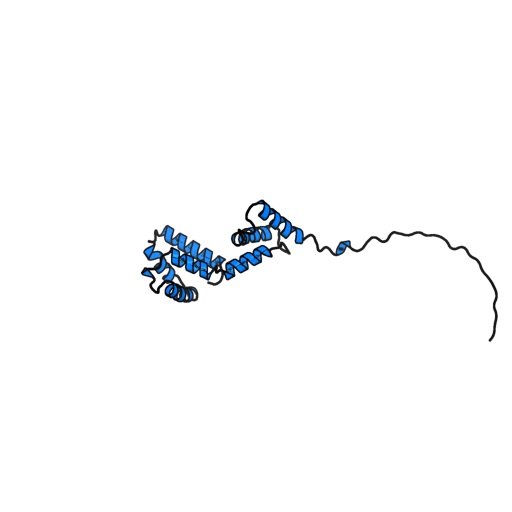? -17.246 4.103 18.547 1.00 89.19 89 GLN A N 1
ATOM 742 C CA . GLN A 1 89 ? -17.336 2.720 19.034 1.00 89.19 89 GLN A CA 1
ATOM 743 C C . GLN A 1 89 ? -18.533 1.973 18.418 1.00 89.19 89 GLN A C 1
ATOM 745 O O . GLN A 1 89 ? -18.374 0.854 17.928 1.00 89.19 89 GLN A O 1
ATOM 750 N N . GLY A 1 90 ? -19.721 2.589 18.426 1.00 88.56 90 GLY A N 1
ATOM 751 C CA . GLY A 1 90 ? -20.966 1.931 18.013 1.00 88.56 90 GLY A CA 1
ATOM 752 C C . GLY A 1 90 ? -21.161 0.585 18.723 1.00 88.56 90 GLY A C 1
ATOM 753 O O . GLY A 1 90 ? -20.883 0.465 19.913 1.00 88.56 90 GLY A O 1
ATOM 754 N N . ASP A 1 91 ? -21.565 -0.439 17.970 1.00 88.62 91 ASP A N 1
ATOM 755 C CA . ASP A 1 91 ? -21.778 -1.804 18.477 1.00 88.62 91 ASP A CA 1
ATOM 756 C C . ASP A 1 91 ? -20.476 -2.618 18.690 1.00 88.62 91 ASP A C 1
ATOM 758 O O . ASP A 1 91 ? -20.535 -3.807 19.013 1.00 88.62 91 ASP A O 1
ATOM 762 N N . MET A 1 92 ? -19.286 -2.038 18.470 1.00 90.12 92 MET A N 1
ATOM 763 C CA . MET A 1 92 ? -18.013 -2.756 18.637 1.00 90.12 92 MET A CA 1
ATOM 764 C C . MET A 1 92 ? -17.640 -2.930 20.113 1.00 90.12 92 MET A C 1
ATOM 766 O O . MET A 1 92 ? -17.866 -2.046 20.944 1.00 90.12 92 MET A O 1
ATOM 770 N N . THR A 1 93 ? -16.952 -4.028 20.444 1.00 91.38 93 THR A N 1
ATOM 771 C CA . THR A 1 93 ? -16.275 -4.114 21.750 1.00 91.38 93 THR A CA 1
ATOM 772 C C . THR A 1 93 ? -15.128 -3.102 21.819 1.00 91.38 93 THR A C 1
ATOM 774 O O . THR A 1 93 ? -14.571 -2.702 20.791 1.00 91.38 93 THR A O 1
ATOM 777 N N . VAL A 1 94 ? -14.732 -2.704 23.031 1.00 89.62 94 VAL A N 1
ATOM 778 C CA . VAL A 1 94 ? -13.634 -1.744 23.238 1.00 89.62 94 VAL A CA 1
ATOM 779 C C . VAL A 1 94 ? -12.324 -2.258 22.622 1.00 89.62 94 VAL A C 1
ATOM 781 O O . VAL A 1 94 ? -11.556 -1.478 22.067 1.00 89.62 94 VAL A O 1
ATOM 784 N N . GLU A 1 95 ? -12.086 -3.572 22.630 1.00 92.44 95 GLU A N 1
ATOM 785 C CA . GLU A 1 95 ? -10.919 -4.211 22.012 1.00 92.44 95 GLU A CA 1
ATOM 786 C C . GLU A 1 95 ? -10.961 -4.148 20.479 1.00 92.44 95 GLU A C 1
ATOM 788 O O . GLU A 1 95 ? -9.943 -3.855 19.849 1.00 92.44 95 GLU A O 1
ATOM 793 N N . GLN A 1 96 ? -12.128 -4.401 19.873 1.00 88.81 96 GLN A N 1
ATOM 794 C CA . GLN A 1 96 ? -12.325 -4.300 18.422 1.00 88.81 96 GLN A CA 1
ATOM 795 C C . GLN A 1 96 ? -12.144 -2.857 17.945 1.00 88.81 96 GLN A C 1
ATOM 797 O O . GLN A 1 96 ? -11.387 -2.603 17.005 1.00 88.81 96 GLN A O 1
ATOM 802 N N . TYR A 1 97 ? -12.782 -1.918 18.645 1.00 93.50 97 TYR A N 1
ATOM 803 C CA . TYR A 1 97 ? -12.638 -0.490 18.408 1.00 93.50 97 TYR A CA 1
ATOM 804 C C . TYR A 1 97 ? -11.176 -0.042 18.569 1.00 93.50 97 TYR A C 1
ATOM 806 O O . TYR A 1 97 ? -10.648 0.618 17.679 1.00 93.50 97 TYR A O 1
ATOM 814 N N . ASN A 1 98 ? -10.471 -0.466 19.624 1.00 91.44 98 ASN A N 1
ATOM 815 C CA . ASN A 1 98 ? -9.055 -0.143 19.828 1.00 91.44 98 ASN A CA 1
ATOM 816 C C . ASN A 1 98 ? -8.152 -0.687 18.704 1.00 91.44 98 ASN A C 1
ATOM 818 O O . ASN A 1 98 ? -7.262 0.018 18.225 1.00 91.44 98 ASN A O 1
ATOM 822 N N . ALA A 1 99 ? -8.397 -1.915 18.235 1.00 90.94 99 ALA A N 1
ATOM 823 C CA . ALA A 1 99 ? -7.659 -2.492 17.113 1.00 90.94 99 ALA A CA 1
ATOM 824 C C . ALA A 1 99 ? -7.886 -1.712 15.803 1.00 90.94 99 ALA A C 1
ATOM 826 O O . ALA A 1 99 ? -6.930 -1.445 15.066 1.00 90.94 99 ALA A O 1
ATOM 827 N N . GLU A 1 100 ? -9.127 -1.304 15.515 1.00 90.38 100 GLU A N 1
ATOM 828 C CA . GLU A 1 100 ? -9.433 -0.481 14.342 1.00 90.38 100 GLU A CA 1
ATOM 829 C C . GLU A 1 100 ? -8.896 0.956 14.487 1.00 90.38 100 GLU A C 1
ATOM 831 O O . GLU A 1 100 ? -8.279 1.462 13.548 1.00 90.38 100 GLU A O 1
ATOM 836 N N . PHE A 1 101 ? -9.015 1.580 15.662 1.00 93.50 101 PHE A N 1
ATOM 837 C CA . PHE A 1 101 ? -8.449 2.895 15.974 1.00 93.50 101 PHE A CA 1
ATOM 838 C C . PHE A 1 101 ? -6.936 2.911 15.753 1.00 93.50 101 PHE A C 1
ATOM 840 O O . PHE A 1 101 ? -6.428 3.762 15.023 1.00 93.50 101 PHE A O 1
ATOM 847 N N . HIS A 1 102 ? -6.210 1.934 16.308 1.00 90.31 102 HIS A N 1
ATOM 848 C CA . HIS A 1 102 ? -4.771 1.794 16.100 1.00 90.31 102 HIS A CA 1
ATOM 849 C C . HIS A 1 102 ? -4.439 1.680 14.605 1.00 90.31 102 HIS A C 1
ATOM 851 O O . HIS A 1 102 ? -3.614 2.439 14.095 1.00 90.31 102 HIS A O 1
ATOM 857 N N . MET A 1 103 ? -5.095 0.767 13.882 1.00 89.19 103 MET A N 1
ATOM 858 C CA . MET A 1 103 ? -4.850 0.532 12.453 1.00 89.19 103 MET A CA 1
ATOM 859 C C . MET A 1 103 ? -5.142 1.767 11.587 1.00 89.19 103 MET A C 1
ATOM 861 O O . MET A 1 103 ? -4.373 2.073 10.674 1.00 89.19 103 MET A O 1
ATOM 865 N N . LEU A 1 104 ? -6.225 2.490 11.876 1.00 88.94 104 LEU A N 1
ATOM 866 C CA . LEU A 1 104 ? -6.647 3.663 11.115 1.00 88.94 104 LEU A CA 1
ATOM 867 C C . LEU A 1 104 ? -5.857 4.935 11.469 1.00 88.94 104 LEU A C 1
ATOM 869 O O . LEU A 1 104 ? -5.645 5.766 10.584 1.00 88.94 104 LEU A O 1
ATOM 873 N N . SER A 1 105 ? -5.354 5.063 12.702 1.00 90.50 105 SER A N 1
ATOM 874 C CA . SER A 1 105 ? -4.566 6.222 13.155 1.00 90.50 105 SER A CA 1
ATOM 875 C C . SER A 1 105 ? -3.338 6.504 12.273 1.00 90.50 105 SER A C 1
ATOM 877 O O . SER A 1 105 ? -3.031 7.660 11.977 1.00 90.50 105 SER A O 1
ATOM 879 N N . HIS A 1 106 ? -2.708 5.453 11.729 1.00 86.12 106 HIS A N 1
ATOM 880 C CA . HIS A 1 106 ? -1.578 5.545 10.795 1.00 86.12 106 HIS A CA 1
ATOM 881 C C . HIS A 1 106 ? -1.891 6.314 9.497 1.00 86.12 106 HIS A C 1
ATOM 883 O O . HIS A 1 106 ? -0.978 6.819 8.844 1.00 86.12 106 HIS A O 1
ATOM 889 N N . PHE A 1 107 ? -3.166 6.422 9.109 1.00 82.81 107 PHE A N 1
ATOM 890 C CA . PHE A 1 107 ? -3.615 7.168 7.927 1.00 82.81 107 PHE A CA 1
ATOM 891 C C . PHE A 1 107 ? -3.989 8.624 8.244 1.00 82.81 107 PHE A C 1
ATOM 893 O O . PHE A 1 107 ? -4.313 9.386 7.334 1.00 82.81 107 PHE A O 1
ATOM 900 N N . ALA A 1 108 ? -3.936 9.025 9.516 1.00 87.00 108 ALA A N 1
ATOM 901 C CA . ALA A 1 108 ? -4.343 10.340 9.993 1.00 87.00 108 ALA A CA 1
ATOM 902 C C . ALA A 1 108 ? -3.351 10.944 11.018 1.00 87.00 108 ALA A C 1
ATOM 904 O O . ALA A 1 108 ? -3.787 11.419 12.070 1.00 87.00 108 ALA A O 1
ATOM 905 N N . PRO A 1 109 ? -2.032 11.014 10.728 1.00 85.94 109 PRO A N 1
ATOM 906 C CA . PRO A 1 109 ? -1.034 11.542 11.671 1.00 85.94 109 PRO A CA 1
ATOM 907 C C . PRO A 1 109 ? -1.310 12.995 12.096 1.00 85.94 109 PRO A C 1
ATOM 909 O O . PRO A 1 109 ? -0.953 13.405 13.191 1.00 85.94 109 PRO A O 1
ATOM 912 N N . ASN A 1 110 ? -2.020 13.767 11.267 1.00 85.31 110 ASN A N 1
ATOM 913 C CA . ASN A 1 110 ? -2.451 15.132 11.587 1.00 85.31 110 ASN A CA 1
ATOM 914 C C . ASN A 1 110 ? -3.605 15.216 12.608 1.00 85.31 110 ASN A C 1
ATOM 916 O O . ASN A 1 110 ? -3.942 16.321 13.024 1.00 85.31 110 ASN A O 1
ATOM 920 N N . VAL A 1 111 ? -4.233 14.093 12.966 1.00 83.75 111 VAL A N 1
ATOM 921 C CA . VAL A 1 111 ? -5.341 14.001 13.938 1.00 83.75 111 VAL A CA 1
ATOM 922 C C . VAL A 1 111 ? -4.848 13.439 15.274 1.00 83.75 111 VAL A C 1
ATOM 924 O O . VAL A 1 111 ? -5.348 13.825 16.321 1.00 83.75 111 VAL A O 1
ATOM 927 N N . VAL A 1 112 ? -3.837 12.566 15.235 1.00 88.00 112 VAL A N 1
ATOM 928 C CA . VAL A 1 112 ? -3.156 11.972 16.399 1.00 88.00 112 VAL A CA 1
ATOM 929 C C . VAL A 1 112 ? -1.703 12.456 16.469 1.00 88.00 112 VAL A C 1
ATOM 931 O O . VAL A 1 112 ? -0.766 11.663 16.446 1.00 88.00 112 VAL A O 1
ATOM 934 N N . LYS A 1 113 ? -1.511 13.781 16.461 1.00 86.69 113 LYS A N 1
ATOM 935 C CA . LYS A 1 113 ? -0.173 14.406 16.398 1.00 86.69 113 LYS A CA 1
ATOM 936 C C . LYS A 1 113 ? 0.690 14.096 17.624 1.00 86.69 113 LYS A C 1
ATOM 938 O O . LYS A 1 113 ? 1.914 14.078 17.526 1.00 86.69 113 LYS A O 1
ATOM 943 N N . ASP A 1 114 ? 0.030 13.870 18.748 1.00 91.12 114 ASP A N 1
ATOM 944 C CA . ASP A 1 114 ? 0.577 13.638 20.073 1.00 91.12 114 ASP A CA 1
ATOM 945 C C . ASP A 1 114 ? -0.389 12.731 20.861 1.00 91.12 114 ASP A C 1
ATOM 947 O O . ASP A 1 114 ? -1.512 12.446 20.424 1.00 91.12 114 ASP A O 1
ATOM 951 N N . GLU A 1 115 ? 0.0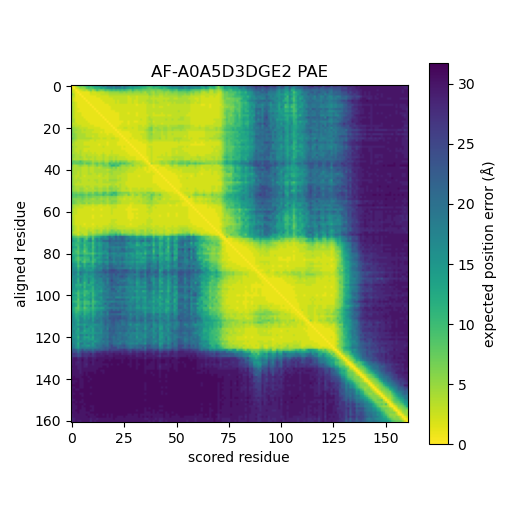61 12.234 22.014 1.00 88.38 115 GLU A N 1
ATOM 952 C CA . GLU A 1 115 ? -0.713 11.289 22.826 1.00 88.38 115 GLU A CA 1
ATOM 953 C C . GLU A 1 115 ? -1.906 11.944 23.553 1.00 88.38 115 GLU A C 1
ATOM 955 O O . GLU A 1 115 ? -2.850 11.239 23.911 1.00 88.38 115 GLU A O 1
ATOM 960 N N . GLU A 1 116 ? -1.922 13.272 23.720 1.00 91.56 116 GLU A N 1
ATOM 961 C CA . GLU A 1 116 ? -3.053 14.009 24.301 1.00 91.56 116 GLU A CA 1
ATOM 962 C C . GLU A 1 116 ? -4.212 14.048 23.296 1.00 91.56 116 GLU A C 1
ATOM 964 O O . GLU A 1 116 ? -5.264 13.465 23.559 1.00 91.56 116 GLU A O 1
ATOM 969 N N . ALA A 1 117 ? -3.982 14.560 22.083 1.00 91.12 117 ALA A N 1
ATOM 970 C CA . ALA A 1 117 ? -4.952 14.558 20.985 1.00 91.12 117 ALA A CA 1
ATOM 971 C C . ALA A 1 117 ? -5.446 13.140 20.627 1.00 91.12 117 ALA A C 1
ATOM 973 O O . ALA A 1 117 ? -6.617 12.931 20.284 1.00 91.12 117 ALA A O 1
ATOM 974 N N . ARG A 1 118 ? -4.562 12.137 20.735 1.00 91.50 118 ARG A N 1
ATOM 975 C CA . ARG A 1 118 ? -4.911 10.719 20.569 1.00 91.50 118 ARG A CA 1
ATOM 976 C C . ARG A 1 118 ? -5.870 10.232 21.654 1.00 91.50 118 ARG A C 1
ATOM 978 O O . ARG A 1 118 ? -6.868 9.592 21.322 1.00 91.50 118 ARG A O 1
ATOM 985 N N . THR A 1 119 ? -5.584 10.547 22.915 1.00 91.94 119 THR A N 1
ATOM 986 C CA . THR A 1 119 ? -6.408 10.158 24.067 1.00 91.94 119 THR A CA 1
ATOM 987 C C . THR A 1 119 ? -7.753 10.884 24.059 1.00 91.94 119 THR A C 1
ATOM 989 O O . THR A 1 119 ? -8.788 10.245 24.235 1.00 91.94 119 THR A O 1
ATOM 992 N N . GLU A 1 120 ? -7.774 12.185 23.760 1.00 92.06 120 GLU A N 1
ATOM 993 C CA . GLU A 1 120 ? -9.003 12.973 23.614 1.00 92.06 120 GLU A CA 1
ATOM 994 C C . GLU A 1 120 ? -9.930 12.416 22.531 1.00 92.06 120 GLU A C 1
ATOM 996 O O . GLU A 1 120 ? -11.136 12.284 22.758 1.00 92.06 120 GLU A O 1
ATOM 1001 N N . LYS A 1 121 ? -9.386 12.069 21.350 1.00 92.56 121 LYS A N 1
ATOM 1002 C CA . LYS A 1 121 ? -10.174 11.411 20.300 1.00 92.56 121 LYS A CA 1
ATOM 1003 C C . LYS A 1 121 ? -10.730 10.086 20.820 1.00 92.56 121 LYS A C 1
ATOM 1005 O O . LYS A 1 121 ? -11.936 9.878 20.751 1.00 92.56 121 LYS A O 1
ATOM 1010 N N . PHE A 1 122 ? -9.873 9.234 21.380 1.00 91.62 122 PHE A N 1
ATOM 1011 C CA . PHE A 1 122 ? -10.266 7.910 21.855 1.00 91.62 122 PHE A CA 1
ATOM 1012 C C . PHE A 1 122 ? -11.402 7.973 22.890 1.00 91.62 122 PHE A C 1
ATOM 1014 O O . PHE A 1 122 ? -12.386 7.254 22.752 1.00 91.62 122 PHE A O 1
ATOM 1021 N N . ILE A 1 123 ? -11.315 8.874 23.876 1.00 90.69 123 ILE A N 1
ATOM 1022 C CA . ILE A 1 123 ? -12.359 9.076 24.896 1.00 90.69 123 ILE A CA 1
ATOM 1023 C C . ILE A 1 123 ? -13.653 9.620 24.278 1.00 90.69 123 ILE A C 1
ATOM 1025 O O . ILE A 1 123 ? -14.735 9.138 24.611 1.00 90.69 123 ILE A O 1
ATOM 1029 N N . ARG A 1 124 ? -13.567 10.604 23.373 1.00 89.94 124 ARG A N 1
ATOM 1030 C CA . ARG A 1 124 ? -14.746 11.189 22.714 1.00 89.94 124 ARG A CA 1
ATOM 1031 C C . ARG A 1 124 ? -15.523 10.145 21.914 1.00 89.94 124 ARG A C 1
ATOM 1033 O O . ARG A 1 124 ? -16.736 10.047 22.066 1.00 89.94 124 ARG A O 1
ATOM 1040 N N . ASP A 1 125 ? -14.820 9.371 21.097 1.00 90.12 125 ASP A N 1
ATOM 1041 C CA . ASP A 1 125 ? -15.394 8.350 20.218 1.00 90.12 125 ASP A CA 1
ATOM 1042 C C . ASP A 1 125 ? -16.044 7.182 21.005 1.00 90.12 125 ASP A C 1
ATOM 1044 O O . ASP A 1 125 ? -17.000 6.573 20.520 1.00 90.12 125 ASP A O 1
ATOM 1048 N N . LEU A 1 126 ? -15.550 6.881 22.219 1.00 87.19 126 LEU A N 1
ATOM 1049 C CA . LEU A 1 126 ? -16.180 5.952 23.174 1.00 87.19 126 LEU A CA 1
ATOM 1050 C C . LEU A 1 126 ? -17.414 6.582 23.849 1.00 87.19 126 LEU A C 1
ATOM 1052 O O . LEU A 1 126 ? -18.467 5.958 23.954 1.00 87.19 126 LEU A O 1
ATOM 1056 N N . SER A 1 127 ? -17.306 7.838 24.299 1.00 74.38 127 SER A N 1
ATOM 1057 C CA . SER A 1 127 ? -18.358 8.539 25.056 1.00 74.38 127 SER A CA 1
ATOM 1058 C C . SER A 1 127 ? -19.645 8.771 24.249 1.00 74.38 127 SER A C 1
ATOM 1060 O O . SER A 1 127 ? -20.726 8.875 24.832 1.00 74.38 127 SER A O 1
ATOM 1062 N N . LEU A 1 128 ? -19.567 8.777 22.913 1.00 60.22 128 LEU A N 1
ATOM 1063 C CA . LEU A 1 128 ? -20.738 8.855 22.031 1.00 60.22 128 LEU A CA 1
ATOM 1064 C C . LEU A 1 128 ? 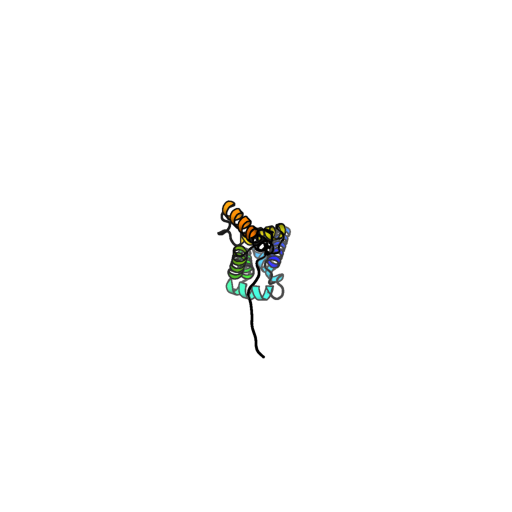-21.719 7.675 22.204 1.00 60.22 128 LEU A C 1
ATOM 1066 O O . LEU A 1 128 ? -22.909 7.844 21.940 1.00 60.22 128 LEU A O 1
ATOM 1070 N N . HIS A 1 129 ? -21.272 6.531 22.735 1.00 54.22 129 HIS A N 1
ATOM 1071 C CA . HIS A 1 129 ? -22.145 5.403 23.088 1.00 54.22 129 HIS A CA 1
ATOM 1072 C C . HIS A 1 129 ? -23.050 5.694 24.308 1.00 54.22 129 HIS A C 1
ATOM 1074 O O . HIS A 1 129 ? -24.146 5.151 24.423 1.00 54.22 129 HIS A O 1
ATOM 1080 N N . GLU A 1 130 ? -22.651 6.575 25.233 1.00 53.69 130 GLU A N 1
ATOM 1081 C CA . GLU A 1 130 ? -23.328 6.756 26.533 1.00 53.69 130 GLU A CA 1
ATOM 1082 C C . GLU A 1 130 ? -24.583 7.663 26.476 1.00 53.69 130 GLU A C 1
ATOM 1084 O O . GLU A 1 130 ? -25.082 8.128 27.503 1.00 53.69 130 GLU A O 1
ATOM 1089 N N . ARG A 1 131 ? -25.102 7.967 25.275 1.00 55.28 131 ARG A N 1
ATOM 1090 C CA . ARG A 1 131 ? -26.138 9.001 25.065 1.00 55.28 131 ARG A CA 1
ATOM 1091 C C . ARG A 1 131 ? -27.374 8.605 24.249 1.00 55.28 131 ARG A C 1
ATOM 1093 O O . ARG A 1 131 ? -28.065 9.495 23.757 1.00 55.28 131 ARG A O 1
ATOM 1100 N N . VAL A 1 132 ? -27.754 7.325 24.202 1.00 50.84 132 VAL A N 1
ATOM 1101 C CA . VAL A 1 132 ? -29.134 6.943 23.820 1.00 50.84 132 VAL A CA 1
ATOM 1102 C C . VAL A 1 132 ? -29.685 5.834 24.718 1.00 50.84 132 VAL A C 1
ATOM 1104 O O . VAL A 1 132 ? -29.777 4.677 24.326 1.00 50.84 132 VAL A O 1
ATOM 1107 N N . ASP A 1 133 ? -30.127 6.213 25.916 1.00 46.59 133 ASP A N 1
ATOM 1108 C CA . ASP A 1 133 ? -30.924 5.349 26.791 1.00 46.5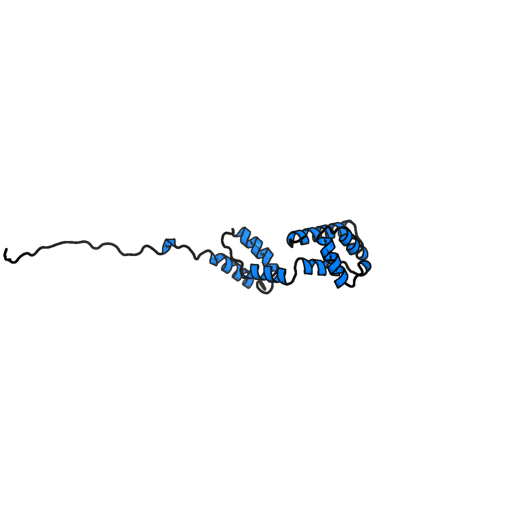9 133 ASP A CA 1
ATOM 1109 C C . ASP A 1 133 ? -32.320 5.988 26.987 1.00 46.59 133 ASP A C 1
ATOM 1111 O O . ASP A 1 133 ? -32.512 6.812 27.890 1.00 46.59 133 ASP A O 1
ATOM 1115 N N . PRO A 1 134 ? -33.318 5.689 26.124 1.00 51.38 134 PRO A N 1
ATOM 1116 C CA . PRO A 1 134 ? -34.644 6.322 26.182 1.00 51.38 134 PRO A CA 1
ATOM 1117 C C . PRO A 1 134 ? -35.431 5.987 27.461 1.00 51.38 134 PRO A C 1
ATOM 1119 O O . PRO A 1 134 ? -36.452 6.609 27.753 1.00 51.38 134 PRO A O 1
ATOM 1122 N N . SER A 1 135 ? -34.967 4.995 28.227 1.00 53.97 135 SER A N 1
ATOM 1123 C CA . SER A 1 135 ? -35.682 4.374 29.345 1.00 53.97 135 SER A CA 1
ATOM 1124 C C . SER A 1 135 ? -35.826 5.255 30.598 1.00 53.97 135 SER A C 1
ATOM 1126 O O . SER A 1 135 ? -36.663 4.963 31.451 1.00 53.97 135 SER A O 1
ATOM 1128 N N . LYS A 1 136 ? -35.063 6.354 30.722 1.00 47.62 136 LYS A N 1
ATOM 1129 C CA . LYS A 1 136 ? -35.042 7.215 31.928 1.00 47.62 136 LYS A CA 1
ATOM 1130 C C . LYS A 1 136 ? -35.868 8.507 31.857 1.00 47.62 136 LYS A C 1
ATOM 1132 O O . LYS A 1 136 ? -35.880 9.263 32.827 1.00 47.62 136 LYS A O 1
ATOM 1137 N N . ALA A 1 137 ? -36.591 8.763 30.766 1.00 46.19 137 ALA A N 1
ATOM 1138 C CA . ALA A 1 137 ? -37.365 10.001 30.589 1.00 46.19 137 ALA A CA 1
ATOM 1139 C C . ALA A 1 137 ? -38.802 9.976 31.168 1.00 46.19 137 ALA A C 1
ATOM 1141 O O . ALA A 1 137 ? -39.515 10.973 31.067 1.00 46.19 137 ALA A O 1
ATOM 1142 N N . ALA A 1 138 ? -39.244 8.875 31.790 1.00 53.69 138 ALA A N 1
ATOM 1143 C CA . ALA A 1 138 ? -40.601 8.738 32.329 1.00 53.69 138 ALA A CA 1
ATOM 1144 C C . ALA A 1 138 ? -40.592 8.307 33.806 1.00 53.69 138 ALA A C 1
ATOM 1146 O O . ALA A 1 138 ? -40.332 7.146 34.111 1.00 53.69 138 ALA A O 1
ATOM 1147 N N . GLY A 1 139 ? -40.918 9.222 34.732 1.00 50.47 139 GLY A N 1
ATOM 1148 C CA . GLY A 1 139 ? -41.117 8.831 36.137 1.00 50.47 139 GLY A CA 1
ATOM 1149 C C . GLY A 1 139 ? -40.914 9.887 37.227 1.00 50.47 139 GLY A C 1
ATOM 1150 O O . GLY A 1 139 ? -40.246 9.592 38.215 1.00 50.47 139 GLY A O 1
ATOM 1151 N N . ARG A 1 140 ? -41.495 11.095 37.121 1.00 44.56 140 ARG A N 1
ATOM 1152 C CA . ARG A 1 140 ? -41.623 11.989 38.296 1.00 44.56 140 ARG A CA 1
ATOM 1153 C C . ARG A 1 140 ? -42.856 12.904 38.263 1.00 44.56 140 ARG A C 1
ATOM 1155 O O . ARG A 1 140 ? -42.752 14.115 38.119 1.00 44.56 140 ARG A O 1
ATOM 1162 N N . GLY A 1 141 ? -44.030 12.304 38.461 1.00 41.94 141 GLY A N 1
ATOM 1163 C CA . GLY A 1 141 ? -45.213 12.999 38.985 1.00 41.94 141 GLY A CA 1
ATOM 1164 C C . GLY A 1 141 ? -45.347 12.720 40.492 1.00 41.94 141 GLY A C 1
ATOM 1165 O O . GLY A 1 141 ? -45.190 11.562 40.882 1.00 41.94 141 GLY A O 1
ATOM 1166 N N . PRO A 1 142 ? -45.573 13.725 41.361 1.00 42.84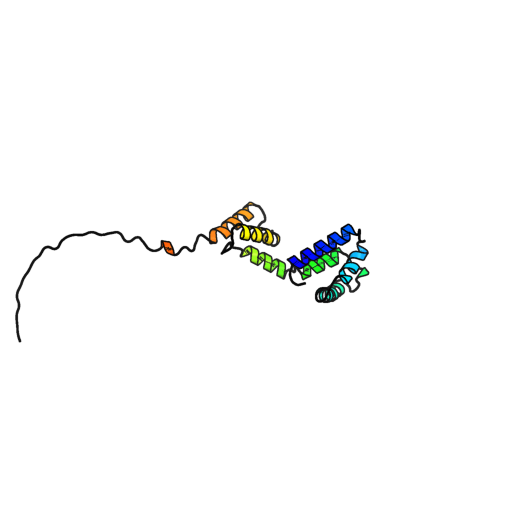 142 PRO A N 1
ATOM 1167 C CA . PRO A 1 142 ? -45.643 13.519 42.808 1.00 42.84 142 PRO A CA 1
ATOM 1168 C C . PRO A 1 142 ? -46.978 12.900 43.253 1.00 42.84 142 PRO A C 1
ATOM 1170 O O . PRO A 1 142 ? -48.021 13.093 42.629 1.00 42.84 142 PRO A O 1
ATOM 1173 N N . ALA A 1 143 ? -46.938 12.154 44.357 1.00 39.22 143 ALA A N 1
ATOM 1174 C CA . ALA A 1 143 ? -48.060 11.352 44.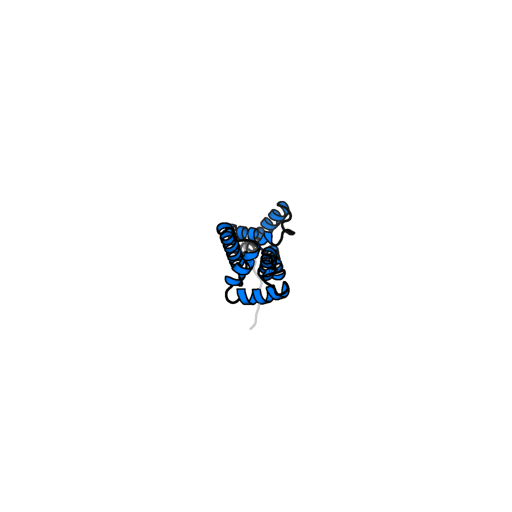829 1.00 39.22 143 ALA A CA 1
ATOM 1175 C C . ALA A 1 143 ? -49.067 12.122 45.708 1.00 39.22 143 ALA A C 1
ATOM 1177 O O . ALA A 1 143 ? -48.695 12.820 46.645 1.00 39.22 143 ALA A O 1
ATOM 1178 N N . LEU A 1 144 ? -50.348 11.857 45.434 1.00 40.62 144 LEU A N 1
ATOM 1179 C CA . LEU A 1 144 ? -51.425 11.574 46.393 1.00 40.62 144 LEU A CA 1
ATOM 1180 C C . LEU A 1 144 ? -51.587 12.478 47.639 1.00 40.62 144 LEU A C 1
ATOM 1182 O O . LEU A 1 144 ? -50.994 12.239 48.688 1.00 40.62 144 LEU A O 1
ATOM 1186 N N . GLY A 1 145 ? -52.582 13.370 47.585 1.00 37.12 145 GLY A N 1
ATOM 1187 C CA . GLY A 1 145 ? -53.254 13.924 48.767 1.00 37.12 145 GLY A CA 1
ATOM 1188 C C . GLY A 1 145 ? -54.732 13.518 48.806 1.00 37.12 145 GLY A C 1
ATOM 1189 O O . GLY A 1 145 ? -55.529 14.013 48.015 1.00 37.12 145 GLY A O 1
ATOM 1190 N N . GLN A 1 146 ? -55.126 12.630 49.725 1.00 44.81 146 GLN A N 1
ATOM 1191 C CA . GLN A 1 146 ? -56.542 12.363 50.021 1.00 44.81 146 GLN A CA 1
ATOM 1192 C C . GLN A 1 146 ? -57.031 13.274 51.162 1.00 44.81 146 GLN A C 1
ATOM 1194 O O . GLN A 1 146 ? -56.370 13.312 52.199 1.00 44.81 146 GLN A O 1
ATOM 1199 N N . LYS A 1 147 ? -58.251 13.837 51.072 1.00 42.56 147 LYS A N 1
ATOM 1200 C CA . LYS A 1 147 ? -59.405 13.412 51.911 1.00 42.56 147 LYS A CA 1
ATOM 1201 C C . LYS A 1 147 ? -60.635 14.343 51.870 1.00 42.56 147 LYS A C 1
ATOM 1203 O O . LYS A 1 147 ? -60.545 15.526 52.151 1.00 42.56 147 LYS A O 1
ATOM 1208 N N . ARG A 1 148 ? -61.783 13.652 51.807 1.00 41.31 148 ARG A N 1
ATOM 1209 C CA . ARG A 1 148 ? -63.097 13.921 52.434 1.00 41.31 148 ARG A CA 1
ATOM 1210 C C . ARG A 1 148 ? -64.094 14.908 51.796 1.00 41.31 148 ARG A C 1
ATOM 1212 O O . ARG A 1 148 ? -63.868 16.098 51.647 1.00 41.31 148 ARG A O 1
ATOM 1219 N N . LYS A 1 149 ? -65.268 14.315 51.553 1.00 40.50 149 LYS A N 1
ATOM 1220 C CA . LYS A 1 149 ? -66.596 14.860 51.257 1.00 40.50 149 LYS A CA 1
ATOM 1221 C C . LYS A 1 149 ? -67.272 15.329 52.556 1.00 40.50 149 LYS A C 1
ATOM 1223 O O . LYS A 1 149 ? -67.248 14.580 53.531 1.00 40.50 149 LYS A O 1
ATOM 1228 N N . VAL A 1 150 ? -67.918 16.494 52.525 1.00 37.44 150 VAL A N 1
ATOM 1229 C CA . VAL A 1 150 ? -69.016 16.916 53.419 1.00 37.44 150 VAL A CA 1
ATOM 1230 C C . VAL A 1 150 ? -70.095 17.562 52.540 1.00 37.44 150 VAL A C 1
ATOM 1232 O O . VAL A 1 150 ? -69.837 17.928 51.395 1.00 37.44 150 VAL A O 1
ATOM 1235 N N . GLU A 1 151 ? -71.321 17.565 53.040 1.00 40.34 151 GLU A N 1
ATOM 1236 C CA . GLU A 1 151 ? -72.578 17.572 52.299 1.00 40.34 151 GLU A CA 1
ATOM 1237 C C . GLU A 1 151 ? -73.393 18.839 52.577 1.00 40.34 151 GLU A C 1
ATOM 1239 O O . GLU A 1 151 ? -73.431 19.281 53.722 1.00 40.34 151 GLU A O 1
ATOM 1244 N N . SER A 1 152 ? -74.067 19.370 51.548 1.00 35.94 152 SER A N 1
ATOM 1245 C CA . SER A 1 152 ? -75.155 20.352 51.673 1.00 35.94 152 SER A CA 1
ATOM 1246 C C . SER A 1 152 ? -76.124 20.227 50.489 1.00 35.94 152 SER A C 1
ATOM 1248 O O . SER A 1 152 ? -75.782 20.553 49.354 1.00 35.94 152 SER A O 1
ATOM 1250 N N . GLN A 1 153 ? -77.340 19.771 50.777 1.00 40.09 153 GLN A N 1
ATOM 1251 C CA . GLN A 1 153 ? -78.568 19.962 49.988 1.00 40.09 153 GLN A CA 1
ATOM 1252 C C . GLN A 1 153 ? -79.465 20.973 50.748 1.00 40.09 153 GLN A C 1
ATOM 1254 O O . GLN A 1 153 ? -79.129 21.284 51.895 1.00 40.09 153 GLN A O 1
ATOM 1259 N N . PRO A 1 154 ? -80.634 21.410 50.230 1.00 58.09 154 PRO A N 1
ATOM 1260 C CA . PRO A 1 154 ? -81.195 21.310 48.871 1.00 58.09 154 PRO A CA 1
ATOM 1261 C C . PRO A 1 154 ? -81.596 22.703 48.307 1.00 58.09 154 PRO A C 1
ATOM 1263 O O . PRO A 1 154 ? -81.340 23.707 48.957 1.00 58.09 154 PRO A O 1
ATOM 1266 N N . ASP A 1 155 ? -82.272 22.773 47.147 1.00 36.59 155 ASP A N 1
ATOM 1267 C CA . ASP A 1 155 ? -83.634 23.355 47.104 1.00 36.59 155 ASP A CA 1
ATOM 1268 C C . ASP A 1 155 ? -84.433 22.977 45.828 1.00 36.59 155 ASP A C 1
ATOM 1270 O O . ASP A 1 155 ? -83.938 22.277 44.941 1.00 36.59 155 ASP A O 1
ATOM 1274 N N . LEU A 1 156 ? -85.711 23.364 45.810 1.00 38.53 156 LEU A N 1
ATOM 1275 C CA . LEU A 1 156 ? -86.828 22.842 45.012 1.00 38.53 156 LEU A CA 1
ATOM 1276 C C . LEU A 1 156 ? -86.862 23.258 43.519 1.00 38.53 156 LEU A C 1
ATOM 1278 O O . LEU A 1 156 ? -86.651 24.416 43.181 1.00 38.53 156 LEU A O 1
ATOM 1282 N N . ALA A 1 157 ? -87.158 22.273 42.649 1.00 43.25 157 ALA A N 1
ATOM 1283 C CA . ALA A 1 157 ? -88.342 22.096 41.762 1.00 43.25 157 ALA A CA 1
ATOM 1284 C C . ALA A 1 157 ? -89.176 23.345 41.291 1.00 43.25 157 ALA A C 1
ATOM 1286 O O . ALA A 1 157 ? -89.053 24.396 41.905 1.00 43.25 157 ALA A O 1
ATOM 1287 N N . PRO A 1 158 ? -90.127 23.260 40.308 1.00 54.59 158 PRO A N 1
ATOM 1288 C CA . PRO A 1 158 ? -90.735 22.034 39.747 1.00 54.59 158 PRO A CA 1
ATOM 1289 C C . PRO A 1 158 ? -91.227 22.057 38.253 1.00 54.59 158 PRO A C 1
ATOM 1291 O O . PRO A 1 158 ? -91.399 23.120 37.675 1.00 54.59 158 PRO A O 1
ATOM 1294 N N . GLN A 1 159 ? -91.657 20.884 37.726 1.00 49.19 159 GLN A N 1
ATOM 1295 C CA . GLN A 1 159 ? -92.809 20.702 36.778 1.00 49.19 159 GLN A CA 1
ATOM 1296 C C . GLN A 1 159 ? -92.680 21.339 35.353 1.00 49.19 159 GLN A C 1
ATOM 1298 O O . GLN A 1 159 ? -91.776 22.122 35.100 1.00 49.19 159 GLN A O 1
ATOM 1303 N N . ARG A 1 160 ? -93.527 21.096 34.333 1.00 42.31 160 ARG A N 1
ATOM 1304 C CA . ARG A 1 160 ? -94.492 20.023 33.957 1.00 42.31 160 ARG A CA 1
ATOM 1305 C C . ARG A 1 160 ? -94.822 20.199 32.452 1.00 42.31 160 ARG A C 1
ATOM 1307 O O . ARG A 1 160 ? -94.802 21.328 31.972 1.00 42.31 160 ARG A O 1
ATOM 1314 N N . ASN A 1 161 ? -95.205 19.183 31.669 1.00 46.31 161 ASN A N 1
ATOM 1315 C CA . ASN A 1 161 ? -95.329 17.750 31.988 1.00 46.31 161 ASN A CA 1
ATOM 1316 C C . ASN A 1 161 ? -94.001 17.033 31.754 1.00 46.31 161 ASN A C 1
ATOM 1318 O O . ASN A 1 161 ? -93.755 16.652 30.593 1.00 46.31 161 ASN A O 1
#

Radius of gyration: 34.66 Å; Cα contacts (8 Å, |Δi|>4): 82; chains: 1; bounding box: 116×39×74 Å

Secondary structure (DSSP, 8-state):
---HHHHHHHHHHHHHHHHHHT--HHHHHHHHHHT--THHHHHHHHHHHHTTS-GGG--HHHHHHHHHHHHS-HHHHHHHHHHHHT---TTS-HHHHHHHHHHHHTT-TTTSSSHHHHHHHHHHHHHGGGG--GGGSS--PPP------------------

Mean predicted aligned error: 15.85 Å

pLDDT: mean 79.19, std 18.47, range [35.94, 96.19]

Organism: Cucumis melo var. makuwa (NCBI:txid1194695)

Sequence (161 aa):
MDNPTKAQMWLTSIEKIFRYMKCPDDQKVQCVVFFLEDRGTAWWEIAERMLGGNVSKITWEQLKESFYAKFFSANVKYAKQQKFLNLEQGDMTVEQYNAEFHMLSHFAPNVVKDEEARTEKFIRDLSLHERVDPSKAAGRGPALGQKRKVESQPDLAPQRN

InterPro domains:
  IPR005162 Retrotransposon-derived protein PEG10, N-terminal capsid-like domain [PF03732] (32-124)